Protein AF-A0A527Y3M0-F1 (afdb_monomer_lite)

Foldseek 3Di:
DAQFLQGDADQDPVQLVVLVVVLVVDPAAEAEDEQVRHVDDHDDHSDGLVSHPYYHYDPPHDPVNVVRSD

Structure (mmCIF, N/CA/C/O backbone):
data_AF-A0A527Y3M0-F1
#
_entry.id   AF-A0A527Y3M0-F1
#
loop_
_atom_site.group_PDB
_atom_site.id
_atom_site.type_symbol
_atom_site.label_atom_id
_atom_site.label_alt_id
_atom_site.label_comp_id
_atom_site.label_asym_id
_atom_site.label_entity_id
_atom_site.label_seq_id
_atom_site.pdbx_PDB_ins_code
_atom_site.Cartn_x
_atom_site.Cartn_y
_atom_site.Cartn_z
_atom_site.occupancy
_atom_site.B_iso_or_equiv
_atom_site.auth_seq_id
_atom_site.auth_comp_id
_atom_site.auth_asym_id
_atom_site.auth_atom_id
_atom_site.pdbx_PDB_model_num
ATOM 1 N N . GLN A 1 1 ? 7.569 8.811 0.787 1.00 83.75 1 GLN A N 1
ATOM 2 C CA . GLN A 1 1 ? 6.615 7.709 0.619 1.00 83.75 1 GLN A CA 1
ATOM 3 C C . GLN A 1 1 ? 7.101 6.706 -0.418 1.00 83.75 1 GLN A C 1
ATOM 5 O O . GLN A 1 1 ? 7.451 7.127 -1.515 1.00 83.75 1 GLN A O 1
ATOM 10 N N . GLY A 1 2 ? 7.142 5.424 -0.064 1.00 91.50 2 GLY A N 1
ATOM 11 C CA . GLY A 1 2 ? 7.505 4.306 -0.947 1.00 91.50 2 GLY A CA 1
ATOM 12 C C . GLY A 1 2 ? 6.512 3.150 -0.818 1.00 91.50 2 GLY A C 1
ATOM 13 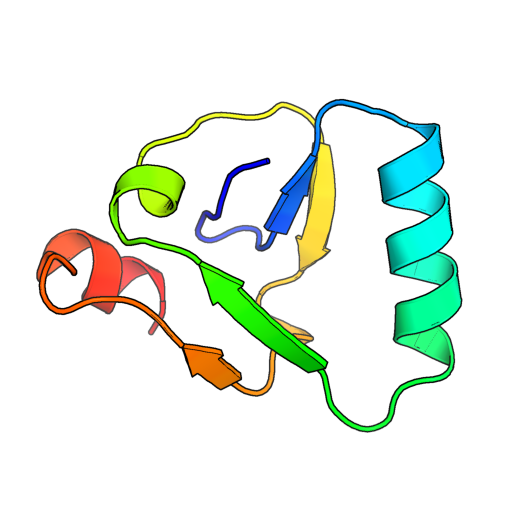O O . GLY A 1 2 ? 5.588 3.237 -0.006 1.00 91.50 2 GLY A O 1
ATOM 14 N N . ILE A 1 3 ? 6.692 2.087 -1.597 1.00 91.88 3 ILE A N 1
ATOM 15 C CA . ILE A 1 3 ? 5.919 0.838 -1.504 1.00 91.88 3 ILE A CA 1
ATOM 16 C C . ILE A 1 3 ? 6.896 -0.338 -1.511 1.00 91.88 3 ILE A C 1
ATOM 18 O O . ILE A 1 3 ? 7.842 -0.339 -2.286 1.00 91.88 3 ILE A O 1
ATOM 22 N N . SER A 1 4 ? 6.678 -1.327 -0.649 1.00 90.81 4 SER A N 1
ATOM 23 C CA . SER A 1 4 ? 7.448 -2.576 -0.618 1.00 90.81 4 SER A CA 1
ATOM 24 C C . SER A 1 4 ? 6.532 -3.769 -0.330 1.00 90.81 4 SER A C 1
ATOM 26 O O . SER A 1 4 ? 5.331 -3.593 -0.121 1.00 90.81 4 SER A O 1
ATOM 28 N N . GLN A 1 5 ? 7.102 -4.976 -0.215 1.00 88.94 5 GLN A N 1
ATOM 29 C CA . GLN A 1 5 ? 6.387 -6.166 0.288 1.00 88.94 5 GLN A CA 1
ATOM 30 C C . GLN A 1 5 ? 5.708 -5.944 1.642 1.00 88.94 5 GLN A C 1
ATOM 32 O O . GLN A 1 5 ? 4.727 -6.603 1.970 1.00 88.94 5 GLN A O 1
ATOM 37 N N . GLN A 1 6 ? 6.227 -5.021 2.456 1.00 90.12 6 GLN A N 1
ATOM 38 C CA . GLN A 1 6 ? 5.636 -4.717 3.757 1.00 90.12 6 GLN A CA 1
ATOM 39 C C . GLN A 1 6 ? 4.407 -3.805 3.634 1.00 90.12 6 GLN A C 1
ATOM 41 O O . GLN A 1 6 ? 3.613 -3.739 4.570 1.00 90.12 6 GLN A O 1
ATOM 46 N N . GLY A 1 7 ? 4.226 -3.126 2.497 1.00 91.94 7 GLY A N 1
ATOM 47 C CA . GLY A 1 7 ? 3.117 -2.219 2.212 1.00 91.94 7 GLY A CA 1
ATOM 48 C C . GLY A 1 7 ? 3.563 -0.793 1.884 1.00 91.94 7 GLY A C 1
ATOM 49 O O . GLY A 1 7 ? 4.648 -0.565 1.350 1.00 91.94 7 GLY A O 1
ATOM 50 N N . VAL A 1 8 ? 2.710 0.187 2.191 1.00 93.62 8 VAL A N 1
ATOM 51 C CA . VAL A 1 8 ? 3.011 1.614 2.007 1.00 93.62 8 VAL A CA 1
ATOM 52 C C . VAL A 1 8 ? 3.974 2.068 3.093 1.00 93.62 8 VAL A C 1
ATOM 54 O O . VAL A 1 8 ? 3.700 1.906 4.282 1.00 93.62 8 VAL A O 1
ATOM 57 N N . LEU A 1 9 ? 5.071 2.697 2.691 1.00 93.94 9 LEU A N 1
ATOM 58 C CA . LEU A 1 9 ? 6.108 3.203 3.577 1.00 93.94 9 LEU A CA 1
ATOM 59 C C . LEU A 1 9 ? 6.053 4.729 3.669 1.00 93.94 9 LEU A C 1
ATOM 61 O O . LEU A 1 9 ? 5.991 5.408 2.640 1.00 93.94 9 LEU A O 1
ATOM 65 N N . GLU A 1 10 ? 6.155 5.285 4.876 1.00 93.25 10 GLU A N 1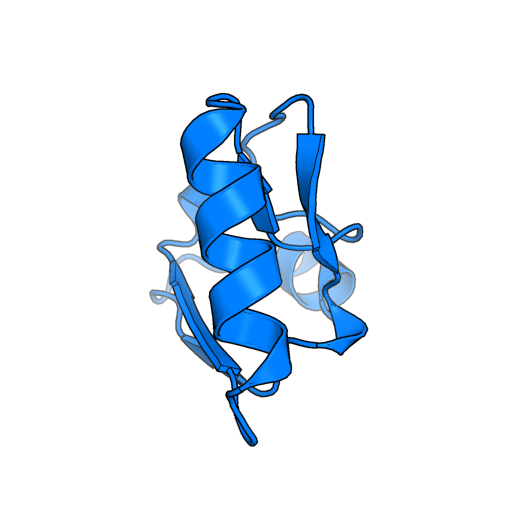
ATOM 66 C CA . GLU A 1 10 ? 6.194 6.734 5.095 1.00 93.25 10 GLU A CA 1
ATOM 67 C C . GLU A 1 10 ? 7.180 7.139 6.201 1.00 93.25 10 GLU A C 1
ATOM 69 O O . GLU A 1 10 ? 7.344 6.469 7.218 1.00 93.25 10 GLU A O 1
ATOM 74 N N . SER A 1 11 ? 7.881 8.252 5.987 1.00 91.75 11 SER A N 1
ATOM 75 C CA . SER A 1 11 ? 8.899 8.755 6.912 1.00 91.75 11 SER A CA 1
ATOM 76 C C . SER A 1 11 ? 8.315 9.702 7.959 1.00 91.75 11 SER A C 1
ATOM 78 O O . SER A 1 11 ? 8.868 9.804 9.053 1.00 91.75 11 SER A O 1
ATOM 80 N N . HIS A 1 12 ? 7.209 10.386 7.655 1.00 92.38 12 HIS A N 1
ATOM 81 C CA . HIS A 1 12 ? 6.584 11.332 8.575 1.00 92.38 12 HIS A CA 1
ATOM 82 C C . HIS A 1 12 ? 5.654 10.620 9.571 1.00 92.38 12 HIS A C 1
ATOM 84 O O . HIS A 1 12 ? 4.622 10.080 9.166 1.00 92.38 12 HIS A O 1
ATOM 90 N N . PRO A 1 13 ? 5.939 10.673 10.886 1.00 90.56 13 PRO A N 1
ATOM 91 C CA . PRO A 1 13 ? 5.179 9.923 11.889 1.00 90.56 13 PRO A CA 1
ATOM 92 C C . PRO A 1 13 ? 3.720 10.383 12.019 1.00 90.56 13 PRO A C 1
ATOM 94 O O . PRO A 1 13 ? 2.841 9.571 12.299 1.00 90.56 13 PRO A O 1
ATOM 97 N N . LEU A 1 14 ? 3.435 11.667 11.776 1.00 94.25 14 LEU A N 1
ATOM 98 C CA . LEU A 1 14 ? 2.061 12.177 11.795 1.00 94.25 14 LEU A CA 1
ATOM 99 C C . LEU A 1 14 ? 1.233 11.639 10.620 1.00 94.25 14 LEU A C 1
ATOM 101 O O . LEU A 1 14 ? 0.074 11.289 10.812 1.00 94.25 14 LEU A O 1
ATOM 105 N N . LEU A 1 15 ? 1.838 11.501 9.435 1.00 93.44 15 LEU A N 1
ATOM 106 C CA . LEU A 1 15 ? 1.157 10.926 8.273 1.00 93.44 15 LEU A CA 1
ATOM 107 C C . LEU A 1 15 ? 0.889 9.435 8.464 1.00 93.44 15 LEU A C 1
ATOM 109 O 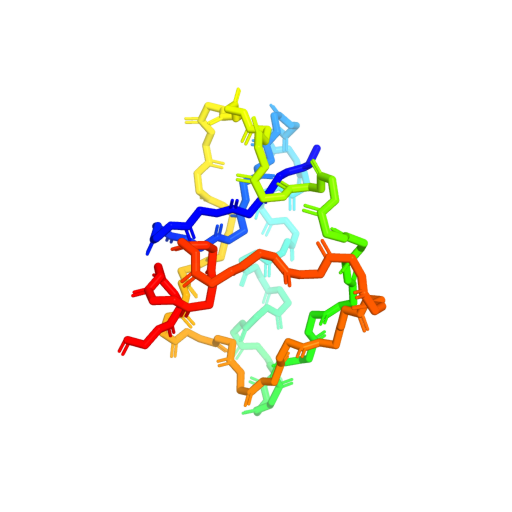O . LEU A 1 15 ? -0.203 8.977 8.143 1.00 93.44 15 LEU A O 1
ATOM 113 N N . VAL A 1 16 ? 1.844 8.695 9.039 1.00 93.75 16 VAL A N 1
ATOM 114 C CA . VAL A 1 16 ? 1.643 7.287 9.422 1.00 93.75 16 VAL A CA 1
ATOM 115 C C . VAL A 1 16 ? 0.403 7.153 10.305 1.00 93.75 16 VAL A C 1
ATOM 117 O O . VAL A 1 16 ? -0.476 6.348 10.010 1.00 93.75 16 VAL A O 1
ATOM 120 N N . ARG A 1 17 ? 0.288 7.987 11.345 1.00 94.31 17 ARG A N 1
ATOM 121 C CA . ARG A 1 17 ? -0.866 7.966 12.248 1.00 94.31 17 ARG A CA 1
ATOM 122 C C . ARG A 1 17 ? -2.182 8.263 11.526 1.00 94.31 17 ARG A C 1
ATOM 124 O O . ARG A 1 17 ? -3.128 7.498 11.684 1.00 94.31 17 ARG A O 1
ATOM 131 N N . SER A 1 18 ? -2.237 9.324 10.720 1.00 95.50 18 SER A N 1
ATOM 132 C CA . SER A 1 18 ? -3.448 9.668 9.964 1.00 95.50 18 SER A CA 1
ATOM 133 C C . SER A 1 18 ? -3.870 8.560 8.999 1.00 95.50 18 SER A C 1
ATOM 135 O O . SER A 1 18 ? -5.055 8.258 8.901 1.00 95.50 18 SER A O 1
ATOM 137 N N . ILE A 1 19 ? -2.918 7.927 8.306 1.00 94.69 19 ILE A N 1
ATOM 138 C CA . ILE A 1 19 ? -3.199 6.813 7.389 1.00 94.69 19 ILE A CA 1
ATOM 139 C C . ILE A 1 19 ? -3.784 5.625 8.154 1.00 94.69 19 ILE A C 1
ATOM 141 O O . ILE A 1 19 ? -4.785 5.062 7.715 1.00 94.69 19 ILE A O 1
ATOM 145 N N . VAL A 1 20 ? -3.206 5.270 9.306 1.00 94.25 20 VAL A N 1
ATOM 146 C CA . VAL A 1 20 ? -3.725 4.189 10.154 1.00 94.25 20 VAL A CA 1
ATOM 147 C C . VAL A 1 20 ? -5.153 4.499 10.602 1.00 94.25 20 VAL A C 1
ATOM 149 O O . VAL A 1 20 ? -6.034 3.671 10.391 1.00 94.25 20 VAL A O 1
ATOM 152 N N . GLU A 1 21 ? -5.407 5.690 11.147 1.00 95.62 21 GLU A N 1
ATOM 153 C CA . GLU A 1 21 ? -6.738 6.091 11.625 1.00 95.62 21 GLU A CA 1
ATOM 154 C C . GLU A 1 21 ? -7.785 6.060 10.499 1.00 95.62 21 GLU A C 1
ATOM 156 O O . GLU A 1 21 ? -8.855 5.480 10.671 1.00 95.62 21 GLU A O 1
ATOM 161 N N . LEU A 1 22 ? -7.461 6.594 9.317 1.00 95.06 22 LEU A N 1
ATOM 162 C CA . LEU A 1 22 ? -8.364 6.570 8.161 1.00 95.06 22 LEU A CA 1
ATOM 163 C C . LEU A 1 22 ? -8.585 5.152 7.618 1.00 95.06 22 LEU A C 1
ATOM 165 O O . LEU A 1 22 ? -9.699 4.818 7.219 1.00 95.06 22 LEU A O 1
ATOM 169 N N . SER A 1 23 ? -7.556 4.299 7.636 1.00 95.19 23 SER A N 1
ATOM 170 C CA . SER A 1 23 ? -7.659 2.915 7.157 1.00 95.19 23 SER A CA 1
ATOM 171 C C . SER A 1 23 ? -8.644 2.074 7.970 1.00 95.19 23 SER A C 1
ATOM 173 O O . SER A 1 23 ? -9.236 1.137 7.441 1.00 95.19 23 SER A O 1
ATOM 175 N N . LEU A 1 24 ? -8.849 2.396 9.250 1.00 95.00 24 LEU A N 1
ATOM 176 C CA . LEU A 1 24 ? -9.801 1.687 10.109 1.00 95.00 24 LEU A CA 1
ATOM 177 C C . LEU A 1 24 ? -11.257 1.993 9.747 1.00 95.00 24 LEU A C 1
ATOM 179 O O . LEU A 1 24 ? -12.132 1.182 10.030 1.00 95.00 24 LEU A O 1
ATOM 183 N N . CYS A 1 25 ? -11.501 3.134 9.106 1.00 95.38 25 CYS A N 1
ATOM 184 C CA . CYS A 1 25 ? -12.829 3.586 8.701 1.00 95.38 25 CYS A CA 1
ATOM 185 C C . CYS A 1 25 ? -13.150 3.267 7.234 1.00 95.38 25 CYS A C 1
ATOM 187 O O . CYS A 1 25 ? -14.253 3.559 6.783 1.00 95.38 25 CYS A O 1
ATOM 189 N N . ALA A 1 26 ? -12.188 2.733 6.478 1.00 95.75 26 ALA A N 1
ATOM 190 C CA . ALA A 1 26 ? -12.330 2.476 5.053 1.00 95.75 26 ALA A CA 1
ATOM 191 C C . ALA A 1 26 ? -12.583 0.989 4.781 1.00 95.75 26 ALA A C 1
ATOM 193 O O . ALA A 1 26 ? -11.754 0.141 5.125 1.00 95.75 26 ALA A O 1
ATOM 194 N N . ASP A 1 27 ? -13.686 0.692 4.092 1.00 94.94 27 ASP A N 1
ATOM 195 C CA . ASP A 1 27 ? -13.983 -0.656 3.593 1.00 94.94 27 ASP A CA 1
ATOM 196 C C . ASP A 1 27 ? -13.001 -1.089 2.496 1.00 94.94 27 ASP A C 1
ATOM 198 O O . ASP A 1 27 ? -12.600 -2.249 2.427 1.00 94.94 27 ASP A O 1
ATOM 202 N N . GLN A 1 28 ? -12.576 -0.144 1.651 1.00 95.25 28 GLN A N 1
ATOM 203 C CA . GLN A 1 28 ? -11.646 -0.391 0.555 1.00 95.25 28 GLN A CA 1
ATOM 204 C C . GLN A 1 28 ? -10.546 0.664 0.524 1.00 95.25 28 GLN A C 1
ATOM 206 O O . GLN A 1 28 ? -10.796 1.860 0.672 1.00 95.25 28 GLN A O 1
ATOM 211 N N . ILE A 1 29 ? -9.319 0.209 0.272 1.00 96.69 29 ILE A N 1
ATOM 212 C CA . ILE A 1 29 ? -8.161 1.080 0.094 1.00 96.69 29 ILE A CA 1
ATOM 213 C C . ILE A 1 29 ? -7.584 0.858 -1.299 1.00 96.69 29 ILE A C 1
ATOM 215 O O . ILE A 1 29 ? -7.180 -0.254 -1.648 1.00 96.69 29 ILE A O 1
ATOM 219 N N . VAL A 1 30 ? -7.533 1.941 -2.072 1.00 96.25 30 VAL A N 1
ATOM 220 C CA . VAL A 1 30 ? -6.903 1.999 -3.392 1.00 96.25 30 VAL A CA 1
ATOM 221 C C . VAL A 1 30 ? -5.675 2.894 -3.292 1.00 96.25 30 VAL A C 1
ATOM 223 O O . VAL A 1 30 ? -5.778 4.053 -2.889 1.00 96.25 30 VAL A O 1
ATOM 226 N N . VAL A 1 31 ? -4.510 2.362 -3.646 1.00 95.12 31 VAL A N 1
ATOM 227 C CA . VAL A 1 31 ? -3.248 3.107 -3.649 1.00 95.12 31 VAL A CA 1
ATOM 228 C C . VAL A 1 31 ? -2.902 3.488 -5.081 1.00 95.12 31 VAL A C 1
ATOM 230 O O . VAL A 1 31 ? -2.907 2.640 -5.965 1.00 95.12 31 VAL A O 1
ATOM 233 N N . LEU A 1 32 ? -2.586 4.764 -5.304 1.00 95.50 32 LEU A N 1
ATOM 234 C CA . LEU A 1 32 ? -2.088 5.268 -6.581 1.00 95.50 32 LEU A CA 1
ATOM 235 C C . LEU A 1 32 ? -0.612 5.628 -6.421 1.00 95.50 32 LEU A C 1
ATOM 237 O O . LEU A 1 32 ? -0.259 6.522 -5.642 1.00 95.50 32 LEU A O 1
ATOM 241 N N . ALA A 1 33 ? 0.258 4.928 -7.139 1.00 92.94 33 ALA A N 1
ATOM 242 C CA . ALA A 1 33 ? 1.695 5.119 -7.034 1.00 92.94 33 ALA A CA 1
ATOM 243 C C . ALA A 1 33 ? 2.405 4.787 -8.345 1.00 92.94 33 ALA A C 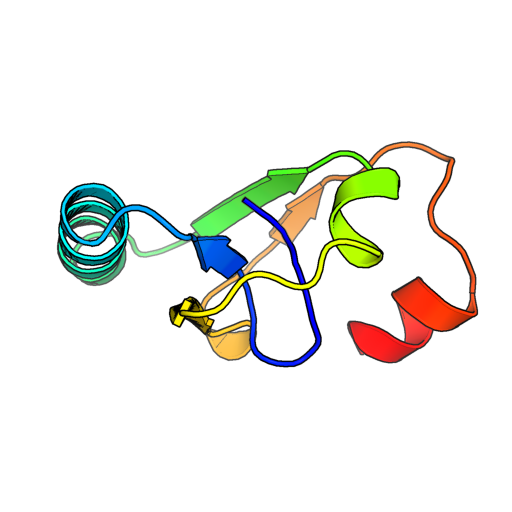1
ATOM 245 O O . ALA A 1 33 ? 2.218 3.709 -8.897 1.00 92.94 33 ALA A O 1
ATOM 246 N N . ASP A 1 34 ? 3.259 5.705 -8.800 1.00 93.69 34 ASP A N 1
ATOM 247 C CA . ASP A 1 34 ? 4.175 5.441 -9.910 1.00 93.69 34 ASP A CA 1
ATOM 248 C C . ASP A 1 34 ? 5.148 4.299 -9.571 1.00 93.69 34 ASP A C 1
ATOM 250 O O . ASP A 1 34 ? 5.453 4.05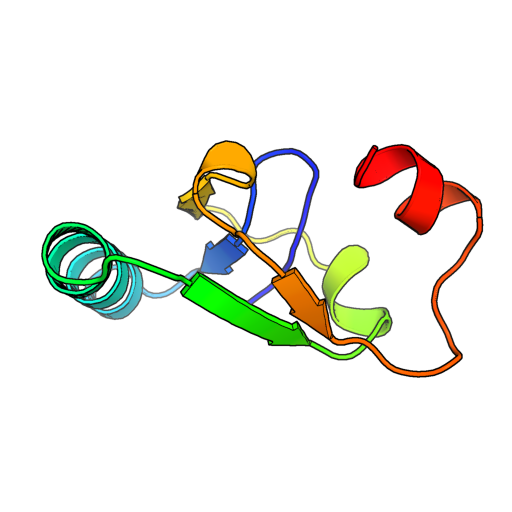4 -8.395 1.00 93.69 34 ASP A O 1
ATOM 254 N N . SER A 1 35 ? 5.621 3.596 -10.596 1.00 92.69 35 SER A N 1
ATOM 255 C CA . SER A 1 35 ? 6.484 2.415 -10.444 1.00 92.69 35 SER A CA 1
ATOM 256 C C . SER A 1 35 ? 7.788 2.726 -9.700 1.00 92.69 35 SER A C 1
ATOM 258 O O . SER A 1 35 ? 8.290 1.917 -8.920 1.00 92.69 35 SER A O 1
ATOM 260 N N . ARG A 1 36 ? 8.305 3.954 -9.831 1.00 91.31 36 ARG A N 1
ATOM 261 C CA . ARG A 1 36 ? 9.542 4.400 -9.162 1.00 91.31 36 ARG A CA 1
ATOM 262 C C . ARG A 1 36 ? 9.415 4.397 -7.637 1.00 91.31 36 ARG A C 1
ATOM 264 O O . ARG A 1 36 ? 10.432 4.340 -6.944 1.00 91.31 36 ARG A O 1
ATOM 271 N N . LYS A 1 37 ? 8.195 4.446 -7.087 1.00 91.44 37 LYS A N 1
ATOM 272 C CA . LYS A 1 37 ? 7.963 4.348 -5.636 1.00 91.44 37 LYS A CA 1
ATOM 273 C C . LYS A 1 37 ? 8.216 2.951 -5.067 1.00 91.44 37 LYS A C 1
ATOM 275 O O . LYS A 1 37 ? 8.381 2.860 -3.848 1.00 91.44 37 LYS A O 1
ATOM 280 N N . LEU A 1 38 ? 8.293 1.907 -5.898 1.00 88.94 38 LEU A N 1
ATOM 281 C CA 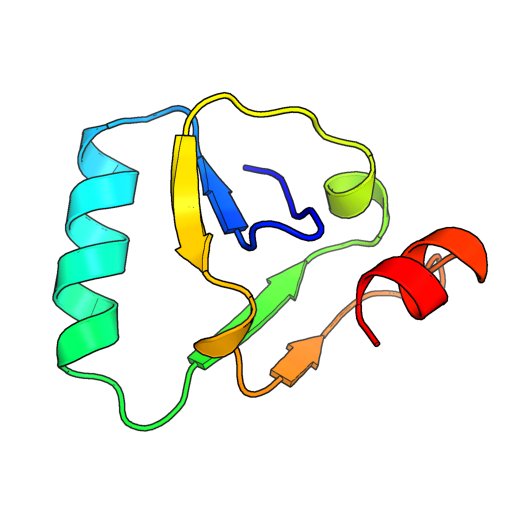. LEU A 1 38 ? 8.593 0.540 -5.454 1.00 88.94 38 LEU A CA 1
ATOM 282 C C . LEU A 1 38 ? 10.078 0.331 -5.122 1.00 88.94 38 LEU A C 1
ATOM 284 O O . LEU A 1 38 ? 10.431 -0.528 -4.323 1.00 88.94 38 LEU A O 1
ATOM 288 N N . SER A 1 39 ? 10.960 1.192 -5.635 1.00 83.75 39 SER A N 1
ATOM 289 C CA . SER A 1 39 ? 12.394 1.159 -5.317 1.00 83.75 39 SER A CA 1
ATOM 290 C C . SER A 1 39 ? 12.774 2.001 -4.084 1.00 83.75 39 SER A C 1
ATOM 292 O O . SER A 1 39 ? 13.951 2.084 -3.711 1.00 83.75 39 SER A O 1
ATOM 294 N N . ILE A 1 40 ? 11.806 2.672 -3.442 1.00 83.38 40 ILE A N 1
ATOM 295 C CA . ILE A 1 40 ? 12.059 3.591 -2.323 1.00 83.38 40 ILE A CA 1
ATOM 296 C C . ILE A 1 40 ? 12.083 2.836 -0.995 1.00 83.38 40 ILE A C 1
ATOM 298 O O . ILE A 1 40 ? 11.081 2.294 -0.538 1.00 83.38 40 ILE A O 1
ATOM 302 N N . HIS A 1 41 ? 13.211 2.940 -0.298 1.00 69.88 41 HIS A N 1
ATOM 303 C CA . HIS A 1 41 ? 13.399 2.376 1.033 1.00 69.88 41 HIS A CA 1
ATOM 304 C C . HIS A 1 41 ? 13.084 3.442 2.097 1.00 69.88 41 HIS A C 1
ATOM 306 O O . HIS A 1 41 ? 13.941 4.249 2.461 1.00 69.88 41 HIS A O 1
ATOM 312 N N . ALA A 1 42 ? 11.838 3.492 2.576 1.00 72.69 42 ALA A N 1
ATOM 313 C CA . ALA A 1 42 ? 11.436 4.333 3.711 1.00 72.69 42 ALA A CA 1
ATOM 314 C C . ALA A 1 42 ? 11.348 3.518 5.017 1.00 72.69 42 ALA A C 1
ATOM 316 O O . ALA A 1 42 ? 11.281 2.294 4.997 1.00 72.69 42 ALA A O 1
ATOM 317 N N . ARG A 1 43 ? 11.418 4.206 6.167 1.00 76.75 43 ARG A N 1
ATOM 318 C CA . ARG A 1 43 ? 11.696 3.571 7.471 1.00 76.75 43 ARG A CA 1
ATOM 319 C C . ARG A 1 43 ? 10.489 2.954 8.177 1.00 76.75 43 ARG A C 1
ATOM 321 O O . ARG A 1 43 ? 10.684 1.990 8.907 1.00 76.75 43 ARG A O 1
ATOM 328 N N . ASN A 1 44 ? 9.284 3.500 7.996 1.00 87.69 44 ASN A N 1
ATOM 329 C CA . ASN A 1 44 ? 8.097 3.033 8.718 1.00 87.69 44 ASN A CA 1
ATOM 330 C C . ASN A 1 44 ? 7.025 2.543 7.752 1.00 87.69 44 ASN A C 1
ATOM 332 O O . ASN A 1 44 ? 6.745 3.198 6.749 1.00 87.69 44 ASN A O 1
ATOM 336 N N . VAL A 1 45 ? 6.382 1.434 8.105 1.00 91.25 45 VAL A N 1
ATOM 337 C CA . VAL A 1 45 ? 5.196 0.931 7.410 1.00 91.25 45 VAL A CA 1
ATOM 338 C C . VAL A 1 45 ? 3.986 1.736 7.880 1.00 91.25 45 VAL A C 1
ATOM 340 O O . VAL A 1 45 ? 3.648 1.724 9.061 1.00 91.25 45 VAL A O 1
ATOM 343 N N . ALA A 1 46 ? 3.351 2.458 6.960 1.00 93.62 46 ALA A N 1
ATOM 344 C CA . ALA A 1 46 ? 2.140 3.235 7.209 1.00 93.62 46 ALA A CA 1
ATOM 345 C C . ALA A 1 46 ? 0.866 2.403 7.026 1.00 93.62 46 ALA A C 1
ATOM 347 O O . ALA A 1 46 ? -0.101 2.582 7.760 1.00 93.62 46 ALA A O 1
ATOM 348 N N . LEU A 1 47 ? 0.864 1.498 6.046 1.00 94.44 47 LEU A N 1
ATOM 349 C CA . LEU A 1 47 ? -0.265 0.626 5.744 1.00 94.44 47 LEU A CA 1
ATOM 350 C C . LEU A 1 47 ? 0.267 -0.713 5.221 1.00 94.44 47 LEU A C 1
ATOM 352 O O . LEU A 1 47 ? 1.017 -0.692 4.246 1.00 94.44 47 LEU A O 1
ATOM 356 N N . PRO A 1 48 ? -0.101 -1.860 5.816 1.00 93.25 48 PRO A N 1
ATOM 357 C CA . PRO A 1 48 ? 0.354 -3.156 5.327 1.00 93.25 48 PRO A CA 1
ATOM 358 C C . PRO A 1 48 ? -0.237 -3.473 3.948 1.00 93.25 48 PRO A C 1
ATOM 360 O O . PRO A 1 48 ? -1.380 -3.107 3.665 1.00 93.25 48 PRO A O 1
ATOM 363 N N . LEU A 1 49 ? 0.517 -4.200 3.113 1.00 92.12 49 LEU A N 1
ATOM 364 C CA . LEU A 1 49 ? 0.092 -4.582 1.756 1.00 92.12 49 LEU A CA 1
ATOM 365 C C . LEU A 1 49 ? -1.253 -5.331 1.763 1.00 92.12 49 LEU A C 1
ATOM 367 O O . LEU A 1 49 ? -2.106 -5.074 0.926 1.00 92.12 49 LEU A O 1
ATOM 371 N N . SER A 1 50 ? -1.496 -6.155 2.787 1.00 91.56 50 SER A N 1
ATOM 372 C CA . SER A 1 50 ? -2.742 -6.911 2.977 1.00 91.56 50 SER A CA 1
ATOM 373 C C . SER A 1 50 ? -4.006 -6.061 3.147 1.00 91.56 50 SER A C 1
ATOM 375 O O . SER A 1 50 ? -5.112 -6.582 3.015 1.00 91.56 50 SER A O 1
ATOM 377 N N . ARG A 1 51 ? -3.878 -4.768 3.470 1.00 93.56 51 ARG A N 1
ATOM 378 C CA . ARG A 1 51 ? -5.016 -3.836 3.554 1.00 93.56 51 ARG A CA 1
ATOM 379 C C . ARG A 1 51 ? -5.283 -3.103 2.242 1.00 93.56 51 ARG A C 1
ATOM 381 O O . ARG A 1 51 ? -6.309 -2.435 2.140 1.00 93.56 51 ARG A O 1
ATOM 388 N N . ILE A 1 52 ? -4.388 -3.205 1.262 1.00 94.38 52 ILE A N 1
ATOM 389 C CA . ILE A 1 52 ? -4.535 -2.575 -0.048 1.00 94.38 52 ILE A CA 1
ATOM 390 C C . ILE A 1 52 ? -5.368 -3.507 -0.925 1.00 94.38 52 ILE A C 1
ATOM 392 O O . ILE A 1 52 ? -4.945 -4.612 -1.240 1.00 94.38 52 ILE A O 1
ATOM 396 N N . GLY A 1 53 ? -6.557 -3.060 -1.327 1.00 94.75 53 GLY A N 1
ATOM 397 C CA . GLY A 1 53 ? -7.416 -3.833 -2.227 1.00 94.75 53 GLY A CA 1
ATOM 398 C C . GLY A 1 53 ? -7.053 -3.646 -3.699 1.00 94.75 53 GLY A C 1
ATOM 399 O O . GLY A 1 53 ? -7.361 -4.492 -4.534 1.00 94.75 53 GLY A O 1
ATOM 400 N N . THR A 1 54 ? -6.430 -2.520 -4.049 1.00 95.12 54 THR A N 1
ATOM 401 C CA . THR A 1 54 ? -6.029 -2.221 -5.429 1.00 95.12 54 THR A CA 1
ATOM 402 C C . THR A 1 54 ? -4.823 -1.291 -5.434 1.00 95.12 54 THR A C 1
ATOM 404 O O . THR A 1 54 ? -4.828 -0.266 -4.749 1.00 95.12 54 THR A O 1
ATOM 407 N N . LEU A 1 55 ? -3.809 -1.624 -6.231 1.00 93.25 55 LEU A N 1
ATOM 408 C CA . LEU A 1 55 ? -2.679 -0.751 -6.532 1.00 93.25 55 LEU A CA 1
ATOM 409 C C . LEU A 1 55 ? -2.763 -0.331 -8.001 1.00 93.25 55 LEU A C 1
ATOM 411 O O . LEU A 1 55 ? -2.752 -1.173 -8.893 1.00 93.25 55 LEU A O 1
ATOM 415 N N . VAL A 1 56 ? -2.854 0.973 -8.241 1.00 94.81 56 VAL A N 1
ATOM 416 C CA . VAL A 1 56 ? -2.822 1.568 -9.578 1.00 94.81 56 VAL A CA 1
ATOM 417 C C . VAL A 1 56 ? -1.444 2.174 -9.787 1.00 94.81 56 VAL A C 1
ATOM 419 O O . VAL A 1 56 ? -1.022 3.048 -9.023 1.00 94.81 56 VAL A O 1
ATOM 422 N N . THR A 1 57 ? -0.755 1.708 -10.821 1.00 94.62 57 THR A N 1
ATOM 423 C CA . THR A 1 57 ? 0.585 2.162 -11.192 1.00 94.62 57 THR A CA 1
ATOM 424 C C . THR A 1 57 ? 0.658 2.507 -12.678 1.00 94.62 57 THR A C 1
ATOM 426 O O . THR A 1 57 ? -0.311 2.305 -13.412 1.00 94.62 57 THR A O 1
ATOM 429 N N . ASP A 1 58 ? 1.765 3.116 -13.089 1.00 94.25 58 ASP A N 1
ATOM 430 C CA . ASP A 1 58 ? 2.051 3.401 -14.496 1.00 94.25 58 ASP A CA 1
ATOM 431 C C . ASP A 1 58 ? 2.543 2.144 -15.239 1.00 94.25 58 ASP A C 1
ATOM 433 O O . ASP A 1 58 ? 2.625 1.051 -14.683 1.00 94.25 58 ASP A O 1
ATOM 437 N N . ASP A 1 59 ? 2.859 2.289 -16.521 1.00 91.56 59 ASP A N 1
ATOM 438 C CA . ASP A 1 59 ? 3.366 1.221 -17.385 1.00 91.56 59 ASP A CA 1
ATOM 439 C C . ASP A 1 59 ? 4.827 0.819 -17.099 1.00 91.56 59 ASP A C 1
ATOM 441 O O . ASP A 1 59 ? 5.348 -0.095 -17.735 1.00 91.56 59 ASP A O 1
ATOM 445 N N . GLY A 1 60 ? 5.490 1.458 -16.131 1.00 90.75 60 GLY A N 1
ATOM 446 C CA . GLY A 1 60 ? 6.877 1.198 -15.744 1.00 90.75 60 GLY A CA 1
ATOM 447 C C . GLY A 1 60 ? 7.067 0.097 -14.697 1.00 90.75 60 GLY A C 1
ATOM 448 O O . GLY A 1 60 ? 8.174 -0.048 -14.175 1.00 90.75 60 GLY A O 1
ATOM 449 N N . LEU A 1 61 ? 6.022 -0.663 -14.350 1.00 90.75 61 LEU A N 1
ATOM 450 C CA . LEU A 1 61 ? 6.122 -1.760 -13.384 1.00 90.75 61 LEU A CA 1
ATOM 451 C C . LEU A 1 61 ? 7.031 -2.877 -13.919 1.00 90.75 61 LEU A C 1
ATOM 453 O O . LEU A 1 61 ? 6.758 -3.467 -14.962 1.00 90.75 61 LEU A O 1
ATOM 457 N N . SER A 1 62 ? 8.104 -3.191 -13.189 1.00 90.25 62 SER A N 1
ATOM 458 C CA . SER A 1 62 ? 8.998 -4.293 -13.552 1.00 90.25 62 SER A CA 1
ATOM 459 C C . SER A 1 62 ? 8.421 -5.654 -13.144 1.00 90.25 62 SER A C 1
ATOM 461 O O . SER A 1 62 ? 7.686 -5.753 -12.164 1.00 90.25 62 SER A O 1
ATOM 463 N N . ASP A 1 63 ? 8.815 -6.736 -13.824 1.00 89.50 63 ASP A N 1
ATOM 464 C CA . ASP A 1 63 ? 8.414 -8.106 -13.447 1.00 89.50 63 ASP A CA 1
ATOM 465 C C . ASP A 1 63 ? 8.838 -8.480 -12.016 1.00 89.50 63 ASP A C 1
ATOM 467 O O . ASP A 1 63 ? 8.174 -9.268 -11.341 1.00 89.50 63 ASP A O 1
ATOM 471 N N . ALA A 1 64 ? 9.963 -7.934 -11.546 1.00 88.06 64 ALA A N 1
ATOM 472 C CA . ALA A 1 64 ? 10.444 -8.157 -10.187 1.00 88.06 64 ALA A CA 1
ATOM 473 C C . ALA A 1 64 ? 9.530 -7.477 -9.159 1.00 88.06 64 ALA A C 1
ATOM 475 O O . ALA A 1 64 ? 9.180 -8.089 -8.152 1.00 88.06 64 ALA A O 1
ATOM 476 N N . ASP A 1 65 ? 9.111 -6.245 -9.448 1.00 88.69 65 ASP A N 1
ATOM 477 C CA . ASP A 1 65 ? 8.169 -5.489 -8.626 1.00 88.69 65 ASP A CA 1
ATOM 478 C C . ASP A 1 65 ? 6.753 -6.080 -8.690 1.00 88.69 65 ASP A C 1
ATOM 480 O O . ASP A 1 65 ? 6.041 -6.083 -7.692 1.00 88.69 65 ASP A O 1
ATOM 484 N N . ALA A 1 66 ? 6.345 -6.642 -9.829 1.00 87.69 66 ALA A N 1
ATOM 485 C CA . ALA A 1 66 ? 5.079 -7.361 -9.948 1.00 87.69 66 ALA A CA 1
ATOM 486 C C . ALA A 1 66 ? 5.068 -8.612 -9.057 1.00 87.69 66 ALA A C 1
ATOM 488 O O . ALA A 1 66 ? 4.176 -8.764 -8.229 1.00 87.69 66 ALA A O 1
ATOM 489 N N . ARG A 1 67 ? 6.115 -9.447 -9.129 1.00 87.69 67 ARG A N 1
ATOM 490 C CA . ARG A 1 67 ? 6.283 -10.615 -8.239 1.00 87.69 67 ARG A CA 1
ATOM 491 C C . ARG A 1 67 ? 6.406 -10.246 -6.765 1.00 87.69 67 ARG A C 1
ATOM 493 O O . ARG A 1 67 ? 6.172 -11.079 -5.903 1.00 87.69 67 ARG A O 1
ATOM 500 N N . MET A 1 68 ? 6.840 -9.024 -6.466 1.00 85.81 68 MET A N 1
ATOM 501 C CA . MET A 1 68 ? 6.896 -8.507 -5.104 1.00 85.81 68 MET A CA 1
ATOM 502 C C . MET A 1 68 ? 5.489 -8.286 -4.519 1.00 85.81 68 MET A C 1
ATOM 504 O O . MET A 1 68 ? 5.329 -8.337 -3.301 1.00 85.81 68 MET A O 1
ATOM 508 N N . LEU A 1 69 ? 4.509 -7.985 -5.373 1.00 83.56 69 LEU A N 1
ATOM 509 C CA . LEU A 1 69 ? 3.139 -7.631 -4.999 1.00 83.56 69 LEU A CA 1
ATOM 510 C C . LEU A 1 69 ? 2.169 -8.826 -4.992 1.00 83.56 69 LEU A C 1
ATOM 512 O O . LEU A 1 69 ? 1.072 -8.681 -4.453 1.00 83.56 69 LEU A O 1
ATOM 516 N N . GLU A 1 70 ? 2.559 -9.951 -5.598 1.00 76.88 70 GLU A N 1
ATOM 517 C CA . GLU A 1 70 ? 1.854 -11.246 -5.554 1.00 76.88 70 GLU A CA 1
ATOM 518 C C . GLU A 1 70 ? 2.067 -11.977 -4.218 1.00 76.88 70 GLU A C 1
ATOM 520 O O . GLU A 1 70 ? 1.082 -12.576 -3.725 1.00 76.88 70 GLU A O 1
#

Sequence (70 aa):
QGISQQGVLESHPLLVRSIVELSLCADQIVVLADSRKLSIHARNVALPLSRIGTLVTDDGLSDADARMLE

Secondary structure (DSSP, 8-state):
-EEETTEEEES-HHHHHHHHHHHHT-S--EEE--GGGGG---SEEEEEGGG-SEEE--TT--HHHHHHH-

Radius of gyration: 11.71 Å; chains: 1; bounding box: 27×23×30 Å

pLDDT: mean 91.11, std 5.3, range [69.88, 96.69]